Protein AF-A0A7U2I1I0-F1 (afdb_monomer)

Structure (mmCIF, N/CA/C/O backbone):
data_AF-A0A7U2I1I0-F1
#
_entry.id   AF-A0A7U2I1I0-F1
#
loop_
_atom_site.group_PDB
_atom_site.id
_atom_site.type_symbol
_atom_site.label_atom_id
_atom_site.label_alt_id
_atom_site.label_comp_id
_atom_site.label_asym_id
_atom_site.label_entity_id
_atom_site.label_seq_id
_atom_site.pdbx_PDB_ins_code
_atom_site.Cartn_x
_atom_site.Cartn_y
_atom_site.Cartn_z
_atom_site.occupancy
_atom_site.B_iso_or_equiv
_atom_site.auth_seq_id
_atom_site.auth_comp_id
_atom_site.auth_asym_id
_atom_site.auth_atom_id
_atom_site.pdbx_PDB_model_num
ATOM 1 N N . MET A 1 1 ? 11.187 -22.053 1.136 1.00 43.25 1 MET A N 1
ATOM 2 C CA . MET A 1 1 ? 10.916 -20.627 0.864 1.00 43.25 1 MET A CA 1
ATOM 3 C C . MET A 1 1 ? 9.416 -20.426 1.039 1.00 43.25 1 MET A C 1
ATOM 5 O O . MET A 1 1 ? 8.666 -20.886 0.187 1.00 43.25 1 MET A O 1
ATOM 9 N N . LEU A 1 2 ? 8.970 -19.903 2.187 1.00 47.03 2 LEU A N 1
ATOM 10 C CA . LEU A 1 2 ? 7.552 -19.578 2.392 1.00 47.03 2 LEU A CA 1
ATOM 11 C C . LEU A 1 2 ? 7.157 -18.508 1.369 1.00 47.03 2 LEU A C 1
ATOM 13 O O . LEU A 1 2 ? 7.858 -17.504 1.234 1.00 47.03 2 LEU A O 1
ATOM 17 N N . ARG A 1 3 ? 6.088 -18.746 0.605 1.00 68.38 3 ARG A N 1
ATOM 18 C CA . ARG A 1 3 ? 5.579 -17.764 -0.361 1.00 68.38 3 ARG A CA 1
ATOM 19 C C . ARG A 1 3 ? 4.837 -16.697 0.439 1.00 68.38 3 ARG A C 1
ATOM 21 O O . ARG A 1 3 ? 3.980 -17.057 1.234 1.00 68.38 3 ARG A O 1
ATOM 28 N N . PHE A 1 4 ? 5.155 -15.418 0.244 1.00 65.62 4 PHE A N 1
ATOM 29 C CA . PHE A 1 4 ? 4.551 -14.293 0.978 1.00 65.62 4 PHE A CA 1
ATOM 30 C C . PHE A 1 4 ? 3.011 -14.340 0.976 1.00 65.62 4 PHE A C 1
ATOM 32 O O . PHE A 1 4 ? 2.390 -13.997 1.972 1.00 65.62 4 PHE A O 1
ATOM 39 N N . GLN A 1 5 ? 2.397 -14.897 -0.0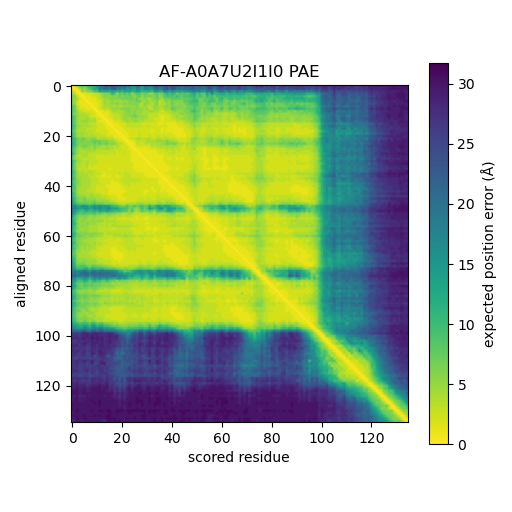74 1.00 66.75 5 GLN A N 1
ATOM 40 C CA . GLN A 1 5 ? 0.961 -15.175 -0.113 1.00 66.75 5 GLN A CA 1
ATOM 41 C C . GLN A 1 5 ? 0.453 -16.043 1.047 1.00 66.75 5 GLN A C 1
ATOM 43 O O . GLN A 1 5 ? -0.556 -15.720 1.648 1.00 66.75 5 GLN A O 1
ATOM 48 N N . GLN A 1 6 ? 1.177 -17.098 1.425 1.00 70.50 6 GLN A N 1
ATOM 49 C CA . GLN A 1 6 ? 0.784 -17.964 2.544 1.00 70.50 6 GLN A CA 1
ATOM 50 C C . GLN A 1 6 ? 0.801 -17.215 3.881 1.00 70.50 6 GLN A C 1
ATOM 52 O O . GLN A 1 6 ? 0.095 -17.601 4.806 1.00 70.50 6 GLN A O 1
ATOM 57 N N . LEU A 1 7 ? 1.623 -16.165 3.990 1.00 68.88 7 LEU A N 1
ATOM 58 C CA . LEU A 1 7 ? 1.617 -15.278 5.147 1.00 68.88 7 LEU A CA 1
ATOM 59 C C . LEU A 1 7 ? 0.375 -14.382 5.124 1.00 68.88 7 LEU A C 1
ATOM 61 O O . LEU A 1 7 ? -0.265 -14.249 6.157 1.00 68.88 7 LEU A O 1
ATOM 65 N N . ILE A 1 8 ? 0.020 -13.818 3.964 1.00 70.38 8 ILE A N 1
ATOM 66 C CA . ILE A 1 8 ? -1.215 -13.035 3.793 1.00 70.38 8 ILE A CA 1
ATOM 67 C C . ILE A 1 8 ? -2.444 -13.882 4.132 1.00 70.38 8 ILE A C 1
ATOM 69 O O . ILE A 1 8 ? -3.239 -13.472 4.971 1.00 70.38 8 ILE A O 1
ATOM 73 N N . ASP A 1 9 ? -2.529 -15.097 3.590 1.00 74.69 9 ASP A N 1
ATOM 74 C CA . ASP A 1 9 ? -3.640 -16.028 3.828 1.00 74.69 9 ASP A CA 1
ATOM 75 C C . ASP A 1 9 ? -3.760 -16.448 5.308 1.00 74.69 9 ASP A C 1
ATOM 77 O O . ASP A 1 9 ? -4.834 -16.833 5.768 1.00 74.69 9 ASP A O 1
ATOM 81 N N . ALA A 1 10 ? -2.656 -16.402 6.062 1.00 76.19 10 ALA A N 1
ATOM 82 C CA . ALA A 1 10 ? -2.623 -16.743 7.484 1.00 76.19 10 ALA A CA 1
ATOM 83 C C . ALA A 1 10 ? -2.979 -15.563 8.403 1.00 76.19 10 ALA A C 1
ATOM 85 O O . ALA A 1 10 ? -3.179 -15.764 9.605 1.00 76.19 10 ALA A O 1
ATOM 86 N N . ILE A 1 11 ? -3.037 -14.339 7.875 1.00 80.44 11 ILE A N 1
ATOM 87 C CA . ILE A 1 11 ? -3.393 -13.152 8.647 1.00 80.44 11 ILE A CA 1
ATOM 88 C C . ILE A 1 11 ? -4.911 -13.004 8.649 1.00 80.44 11 ILE A C 1
ATOM 90 O O . ILE A 1 11 ? -5.553 -12.918 7.607 1.00 80.44 11 ILE A O 1
ATOM 94 N N . THR A 1 12 ? -5.493 -12.904 9.842 1.00 82.62 12 THR A N 1
ATOM 95 C CA . THR A 1 12 ? -6.922 -12.625 9.990 1.00 82.62 12 THR A CA 1
ATOM 96 C C . THR A 1 12 ? -7.289 -11.317 9.264 1.00 82.62 12 THR A C 1
ATOM 98 O O . THR A 1 12 ? -6.647 -10.286 9.505 1.00 82.62 12 THR A O 1
ATOM 101 N N . PRO A 1 13 ? -8.322 -11.307 8.405 1.00 86.62 13 PRO A N 1
ATOM 102 C CA . PRO A 1 13 ? -8.768 -10.096 7.720 1.00 86.62 13 PRO A CA 1
ATOM 103 C C . PRO A 1 13 ? -9.088 -8.951 8.686 1.00 86.62 13 PRO A C 1
ATOM 105 O O . PRO A 1 13 ? -9.557 -9.176 9.803 1.00 86.62 13 PRO A O 1
ATOM 108 N N . HIS A 1 14 ? -8.857 -7.716 8.243 1.00 85.06 14 HIS A N 1
ATOM 109 C CA . HIS A 1 14 ? -9.171 -6.480 8.972 1.00 85.06 14 HIS A CA 1
ATOM 110 C C . HIS A 1 14 ? -8.463 -6.297 10.327 1.00 85.06 14 HIS A C 1
ATOM 112 O O . HIS A 1 14 ? -8.876 -5.446 11.121 1.00 85.06 14 HIS A O 1
ATOM 118 N N . THR A 1 15 ? -7.408 -7.065 10.601 1.00 85.94 15 THR A N 1
ATOM 119 C CA . THR A 1 15 ? -6.655 -6.972 11.863 1.00 85.94 15 THR A CA 1
ATOM 120 C C . THR A 1 15 ? -5.400 -6.121 11.751 1.00 85.94 15 THR A C 1
ATOM 122 O O . THR A 1 15 ? -4.951 -5.558 12.751 1.00 85.94 15 THR A O 1
ATOM 125 N N . LEU A 1 16 ? -4.838 -5.986 10.549 1.00 85.81 16 LEU A N 1
ATOM 126 C CA . LEU A 1 16 ? -3.653 -5.171 10.342 1.00 85.81 16 LEU A CA 1
ATOM 127 C C . LEU A 1 16 ? -4.023 -3.692 10.282 1.00 85.81 16 LEU A C 1
ATOM 129 O O . LEU A 1 16 ? -4.845 -3.257 9.480 1.00 85.81 16 LEU A O 1
ATOM 133 N N . VAL A 1 17 ? -3.343 -2.916 11.123 1.00 91.75 17 VAL A N 1
ATOM 134 C CA . VAL A 1 17 ? -3.464 -1.452 11.189 1.00 91.75 17 VAL A CA 1
ATOM 135 C C . VAL A 1 17 ? -2.269 -0.771 10.525 1.00 91.75 17 VAL A C 1
ATOM 137 O O . VAL A 1 17 ? -2.398 0.313 9.961 1.00 91.75 17 VAL A O 1
ATOM 140 N N . LYS A 1 18 ? -1.097 -1.409 10.558 1.00 91.19 18 LYS A N 1
ATOM 141 C CA . LYS A 1 18 ? 0.138 -0.895 9.968 1.00 91.19 18 LYS A CA 1
ATOM 142 C C . LYS A 1 18 ? 0.872 -2.006 9.237 1.00 91.19 18 LYS A C 1
ATOM 144 O O . LYS A 1 18 ? 1.083 -3.080 9.795 1.00 91.19 18 LYS A O 1
ATOM 149 N N . VAL A 1 19 ? 1.307 -1.710 8.019 1.00 88.50 19 VAL A N 1
ATOM 150 C CA . VAL A 1 19 ? 2.126 -2.595 7.195 1.00 88.50 19 VAL A CA 1
ATOM 151 C C . VAL A 1 19 ? 3.317 -1.808 6.677 1.00 88.50 19 VAL A C 1
ATOM 153 O O . VAL A 1 19 ? 3.175 -0.747 6.070 1.00 88.50 19 VAL A O 1
ATOM 156 N N . VAL A 1 20 ? 4.502 -2.379 6.876 1.00 87.00 20 VAL A N 1
ATOM 157 C CA . VAL A 1 20 ? 5.735 -1.922 6.241 1.00 87.00 20 VAL A CA 1
ATOM 158 C C . VAL A 1 20 ? 6.297 -3.081 5.441 1.00 87.00 20 VAL A C 1
ATOM 160 O O . VAL A 1 20 ? 6.695 -4.103 5.997 1.00 87.00 20 VAL A O 1
ATOM 163 N N . VAL A 1 21 ? 6.320 -2.910 4.129 1.00 83.31 21 VAL A N 1
ATOM 164 C CA . VAL A 1 21 ? 6.981 -3.819 3.206 1.00 83.31 21 VAL A CA 1
ATOM 165 C C . VAL A 1 21 ? 8.337 -3.206 2.874 1.00 83.31 21 VAL A C 1
ATOM 167 O O . VAL A 1 21 ? 8.412 -2.051 2.471 1.00 83.31 21 VAL A O 1
ATOM 170 N N . THR A 1 22 ? 9.419 -3.953 3.083 1.00 78.88 22 THR A N 1
ATOM 171 C CA . THR A 1 22 ? 10.794 -3.465 2.861 1.00 78.88 22 THR A CA 1
ATOM 172 C C . THR A 1 22 ? 11.410 -3.972 1.561 1.00 78.88 22 THR A C 1
ATOM 174 O O . THR A 1 22 ? 12.329 -3.352 1.039 1.00 78.88 22 THR A O 1
ATOM 177 N N . ASN A 1 23 ? 10.883 -5.070 1.018 1.00 77.25 23 ASN A N 1
ATOM 178 C CA . ASN A 1 23 ? 11.318 -5.665 -0.242 1.00 77.25 23 ASN A CA 1
ATOM 179 C C . ASN A 1 23 ? 10.210 -5.562 -1.288 1.00 77.25 23 ASN A C 1
ATOM 181 O O . ASN A 1 23 ? 9.033 -5.593 -0.944 1.00 77.25 23 ASN A O 1
ATOM 185 N N . ALA A 1 24 ? 10.578 -5.493 -2.564 1.00 74.56 24 ALA A N 1
ATOM 186 C CA . ALA A 1 24 ? 9.610 -5.533 -3.653 1.00 74.56 24 ALA A CA 1
ATOM 187 C C . ALA A 1 24 ? 8.727 -6.793 -3.547 1.00 74.56 24 ALA A C 1
ATOM 189 O O . ALA A 1 24 ? 9.236 -7.915 -3.485 1.00 74.56 24 ALA A O 1
ATOM 190 N N . ILE A 1 25 ? 7.410 -6.600 -3.531 1.00 79.81 25 ILE A N 1
ATOM 191 C CA . ILE A 1 25 ? 6.412 -7.671 -3.616 1.00 79.81 25 ILE A CA 1
ATOM 192 C C . ILE A 1 25 ? 5.613 -7.479 -4.896 1.00 79.81 25 ILE A C 1
ATOM 194 O O . ILE A 1 25 ? 5.445 -6.357 -5.367 1.00 79.81 25 ILE A O 1
ATOM 198 N N . ASP A 1 26 ? 5.142 -8.570 -5.490 1.00 85.06 26 ASP A N 1
ATOM 199 C CA . ASP A 1 26 ? 4.368 -8.451 -6.716 1.00 85.06 26 ASP A CA 1
ATOM 200 C C . ASP A 1 26 ? 3.026 -7.739 -6.474 1.00 85.06 26 ASP A C 1
ATOM 202 O O . ASP A 1 26 ? 2.461 -7.730 -5.376 1.00 85.06 26 ASP A O 1
ATOM 206 N N . SER A 1 27 ? 2.516 -7.154 -7.554 1.00 87.19 27 SER A N 1
ATOM 207 C CA . SER A 1 27 ? 1.301 -6.342 -7.563 1.00 87.19 27 SER A CA 1
ATOM 208 C C . SER A 1 27 ? 0.072 -7.076 -7.017 1.00 87.19 27 SER A C 1
ATOM 210 O O . SER A 1 27 ? -0.736 -6.486 -6.302 1.00 87.19 27 SER A O 1
ATOM 212 N N . GLY A 1 28 ? -0.067 -8.370 -7.325 1.00 89.12 28 GLY A N 1
ATOM 213 C CA . GLY A 1 28 ? -1.218 -9.168 -6.903 1.00 89.12 28 GLY A CA 1
ATOM 214 C C . GLY A 1 28 ? -1.189 -9.440 -5.405 1.00 89.12 28 GLY A C 1
ATOM 215 O O . GLY A 1 28 ? -2.193 -9.248 -4.723 1.00 89.12 28 GLY A O 1
ATOM 216 N N . THR A 1 29 ? -0.020 -9.804 -4.886 1.00 87.50 29 THR A N 1
ATOM 217 C CA . THR A 1 29 ? 0.204 -10.022 -3.454 1.00 87.50 29 THR A CA 1
ATOM 218 C C . THR A 1 29 ? -0.071 -8.763 -2.628 1.00 87.50 29 THR A C 1
ATOM 220 O O . THR A 1 29 ? -0.787 -8.821 -1.627 1.00 87.50 29 THR A O 1
ATOM 223 N N . LEU A 1 30 ? 0.440 -7.603 -3.057 1.00 88.38 30 LEU A N 1
ATOM 224 C CA . LEU A 1 30 ? 0.131 -6.327 -2.403 1.00 88.38 30 LEU A CA 1
ATOM 225 C C . LEU A 1 30 ? -1.363 -5.984 -2.505 1.00 88.38 30 LEU A C 1
ATOM 227 O O . LEU A 1 30 ? -1.951 -5.471 -1.556 1.00 88.38 30 LEU A O 1
ATOM 231 N N . GLY A 1 31 ? -1.984 -6.292 -3.643 1.00 90.88 31 GLY A N 1
ATOM 232 C CA . GLY A 1 31 ? -3.399 -6.037 -3.878 1.00 90.88 31 GLY A CA 1
ATOM 233 C C . GLY A 1 31 ? -4.302 -6.850 -2.955 1.00 90.88 31 GLY A C 1
ATOM 234 O O . GLY A 1 31 ? -5.238 -6.297 -2.380 1.00 90.88 31 GLY A O 1
ATOM 235 N N . MET A 1 32 ? -4.004 -8.137 -2.766 1.00 90.56 32 MET A N 1
ATOM 236 C CA . MET A 1 32 ? -4.732 -8.997 -1.825 1.00 90.56 32 MET A CA 1
ATOM 237 C C . MET A 1 32 ? -4.591 -8.500 -0.387 1.00 90.56 32 MET A C 1
ATOM 239 O O . MET A 1 32 ? -5.592 -8.365 0.307 1.00 90.56 32 MET A O 1
ATOM 243 N N . LEU A 1 33 ? -3.381 -8.1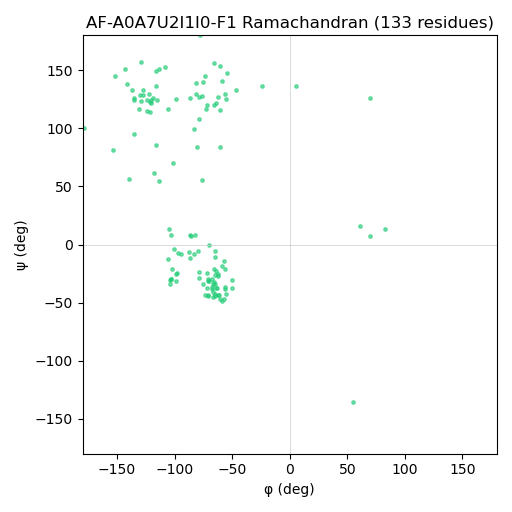05 0.025 1.00 89.44 33 LEU A N 1
ATOM 244 C CA . LEU A 1 33 ? -3.172 -7.499 1.340 1.00 89.44 33 LEU A CA 1
ATOM 245 C C . LEU A 1 33 ? -4.047 -6.250 1.545 1.00 89.44 33 LEU A C 1
ATOM 247 O O . LEU A 1 33 ? -4.676 -6.116 2.591 1.00 89.44 33 LEU A O 1
ATOM 251 N N . ILE A 1 34 ? -4.096 -5.342 0.565 1.00 91.56 34 ILE A N 1
ATOM 252 C CA . ILE A 1 34 ? -4.932 -4.133 0.639 1.00 91.56 34 ILE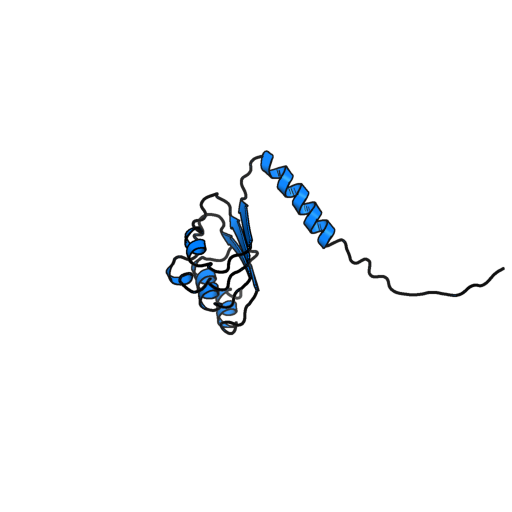 A CA 1
ATOM 253 C C . ILE A 1 34 ? -6.418 -4.504 0.749 1.00 91.56 34 ILE A C 1
ATOM 255 O O . ILE A 1 34 ? -7.139 -3.933 1.567 1.00 91.56 34 ILE A O 1
ATOM 259 N N . MET A 1 35 ? -6.871 -5.479 -0.039 1.00 92.38 35 MET A N 1
ATOM 260 C CA . MET A 1 35 ? -8.267 -5.920 -0.055 1.00 92.38 35 MET A CA 1
ATOM 261 C C . MET A 1 35 ? -8.703 -6.544 1.278 1.00 92.38 35 MET A C 1
ATOM 263 O O . MET A 1 35 ? -9.790 -6.234 1.780 1.00 92.38 35 MET A O 1
ATOM 267 N N . ASP A 1 36 ? -7.847 -7.378 1.868 1.00 91.31 36 ASP A N 1
ATOM 268 C CA . ASP A 1 36 ? -8.135 -8.103 3.107 1.00 91.31 36 ASP A CA 1
ATOM 269 C C . ASP A 1 36 ? -7.983 -7.220 4.353 1.00 91.31 36 ASP A C 1
ATOM 271 O O . ASP A 1 36 ? -8.591 -7.482 5.394 1.00 91.31 36 ASP A O 1
ATOM 275 N N . GLN A 1 37 ? -7.199 -6.142 4.271 1.00 90.88 37 GLN A N 1
ATOM 276 C CA . GLN A 1 37 ? -6.845 -5.293 5.411 1.00 90.88 37 GLN A CA 1
ATOM 277 C C . GLN A 1 37 ? -7.434 -3.883 5.294 1.00 90.88 37 GLN A C 1
ATOM 279 O O . GLN A 1 37 ? -6.741 -2.885 5.426 1.00 90.88 37 GLN A O 1
ATOM 284 N N . LYS A 1 38 ? -8.755 -3.781 5.120 1.00 91.19 38 LYS A N 1
ATOM 285 C CA . LYS A 1 38 ? -9.462 -2.485 4.972 1.00 91.19 38 LYS A CA 1
ATOM 286 C C . LYS A 1 38 ? -9.310 -1.496 6.139 1.00 91.19 38 LYS A C 1
ATOM 288 O O . LYS A 1 38 ? -9.558 -0.310 5.964 1.00 91.19 38 LYS A O 1
ATOM 293 N N . ASN A 1 39 ? -8.904 -1.974 7.317 1.00 91.31 39 ASN A N 1
ATOM 294 C CA . ASN A 1 39 ? -8.634 -1.142 8.496 1.00 91.31 39 ASN A CA 1
ATOM 295 C C . ASN A 1 39 ? -7.206 -0.577 8.514 1.00 91.31 39 ASN A C 1
ATOM 297 O O . ASN A 1 39 ? -6.781 -0.004 9.520 1.00 91.31 39 ASN A O 1
ATOM 301 N N . LEU A 1 40 ? -6.446 -0.765 7.435 1.00 90.44 40 LEU A N 1
ATOM 302 C CA . LEU A 1 40 ? -5.074 -0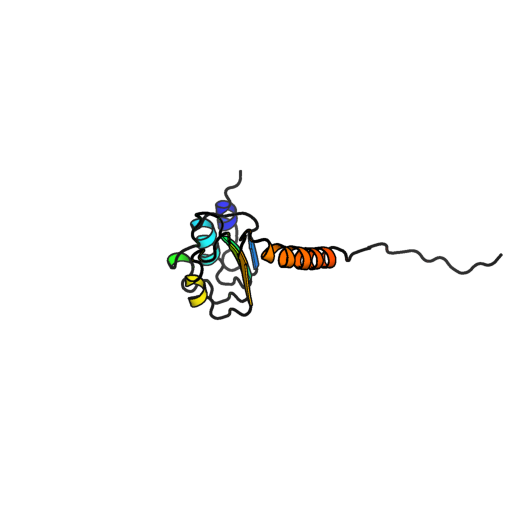.312 7.358 1.00 90.44 40 LEU A CA 1
ATOM 303 C C . LEU A 1 40 ? -5.016 1.215 7.444 1.00 90.44 40 LEU A C 1
ATOM 305 O O . LEU A 1 40 ? -5.598 1.935 6.638 1.00 90.44 40 LEU A O 1
ATOM 309 N N . VAL A 1 41 ? -4.281 1.700 8.439 1.00 95.00 41 VAL A N 1
ATOM 310 C CA . VAL A 1 41 ? -4.069 3.123 8.716 1.00 95.00 41 VAL A CA 1
ATOM 311 C C . VAL A 1 41 ? -2.733 3.591 8.150 1.00 95.00 41 VAL A C 1
ATOM 313 O O . VAL A 1 41 ? -2.604 4.749 7.749 1.00 95.00 41 VAL A O 1
ATOM 316 N N . GLU A 1 42 ? -1.736 2.710 8.105 1.00 94.38 42 GLU A N 1
ATOM 317 C CA . GLU A 1 42 ? -0.398 3.033 7.620 1.00 94.38 42 GLU A CA 1
ATOM 318 C C . GLU A 1 42 ? 0.139 1.954 6.681 1.00 94.38 42 GLU A C 1
ATOM 320 O O . GLU A 1 42 ? 0.208 0.778 7.043 1.00 94.38 42 GLU A O 1
ATOM 325 N N . LEU A 1 43 ? 0.558 2.381 5.491 1.00 92.38 43 LEU A N 1
ATOM 326 C CA . LEU A 1 43 ? 1.134 1.527 4.461 1.00 92.38 43 LEU A CA 1
ATOM 327 C C . LEU A 1 43 ? 2.446 2.133 3.976 1.00 92.38 43 LEU A C 1
ATOM 329 O O . LEU A 1 43 ? 2.479 3.271 3.507 1.00 92.38 43 LEU A O 1
ATOM 333 N N . SER A 1 44 ? 3.520 1.353 4.059 1.00 91.81 44 SER A N 1
ATOM 334 C CA . SER A 1 44 ? 4.799 1.676 3.434 1.00 91.81 44 SER A CA 1
ATOM 335 C C . SER A 1 44 ? 5.187 0.583 2.457 1.00 91.81 44 SER A C 1
ATOM 337 O O . SER A 1 44 ? 5.315 -0.571 2.866 1.00 91.81 44 SER A O 1
ATOM 339 N N . VAL A 1 45 ? 5.378 0.938 1.187 1.00 89.19 45 VAL A N 1
ATOM 340 C CA . VAL A 1 45 ? 5.638 -0.028 0.114 1.00 89.19 45 VAL A CA 1
ATOM 341 C C . VAL A 1 45 ? 6.670 0.474 -0.898 1.00 89.19 45 VAL A C 1
ATOM 343 O O . VAL A 1 45 ? 6.621 1.634 -1.317 1.00 89.19 45 VAL A O 1
ATOM 346 N N . PRO A 1 46 ? 7.589 -0.399 -1.338 1.00 86.12 46 PRO A N 1
ATOM 347 C CA . PRO A 1 46 ? 8.406 -0.160 -2.511 1.00 86.12 46 PRO A CA 1
ATOM 348 C C . PRO A 1 46 ? 7.625 -0.519 -3.785 1.00 86.12 46 PRO A C 1
ATOM 350 O O . PRO A 1 46 ? 7.085 -1.616 -3.901 1.00 86.12 46 PRO A O 1
ATOM 353 N N . ILE A 1 47 ? 7.601 0.395 -4.753 1.00 84.38 47 ILE A N 1
ATOM 354 C CA . ILE A 1 47 ? 7.131 0.192 -6.127 1.00 84.38 47 ILE A CA 1
ATOM 355 C C . ILE A 1 47 ? 8.343 0.394 -7.039 1.00 84.38 47 ILE A C 1
ATOM 357 O O . ILE A 1 47 ? 8.629 1.502 -7.495 1.00 84.38 47 ILE A O 1
ATOM 361 N N . LEU A 1 48 ? 9.111 -0.674 -7.233 1.00 78.06 48 LEU A N 1
ATOM 362 C CA . LEU A 1 48 ? 10.402 -0.621 -7.917 1.00 78.06 48 LEU A CA 1
ATOM 363 C C . LEU A 1 48 ? 10.331 -1.262 -9.303 1.00 78.06 48 LEU A C 1
ATOM 365 O O . LEU A 1 48 ? 9.542 -2.172 -9.561 1.00 78.06 48 LEU A O 1
ATOM 369 N N . ASP A 1 49 ? 11.208 -0.793 -10.186 1.00 70.94 49 ASP A N 1
ATOM 370 C CA . ASP A 1 49 ? 11.398 -1.316 -11.541 1.00 70.94 49 ASP A CA 1
ATOM 371 C C . ASP A 1 49 ? 10.099 -1.336 -12.374 1.00 70.94 49 ASP A C 1
ATOM 373 O O . ASP A 1 49 ? 9.352 -0.360 -12.403 1.00 70.94 49 ASP A O 1
ATOM 377 N N . SER A 1 50 ? 9.830 -2.427 -13.098 1.00 62.88 50 SER A N 1
ATOM 378 C CA . SER A 1 50 ? 8.615 -2.617 -13.901 1.00 62.88 50 SER A CA 1
ATOM 379 C C . SER A 1 50 ? 7.404 -3.090 -13.087 1.00 62.88 50 SER A C 1
ATOM 381 O O . SER A 1 50 ? 6.389 -3.476 -13.677 1.00 62.88 50 SER A O 1
ATOM 383 N N . GLN A 1 51 ? 7.489 -3.118 -11.752 1.00 72.75 51 GLN A N 1
ATOM 384 C CA . GLN A 1 51 ? 6.346 -3.486 -10.925 1.00 72.75 51 GLN A CA 1
ATOM 385 C C . GLN A 1 51 ? 5.323 -2.360 -10.942 1.00 72.75 51 GLN A C 1
ATOM 387 O O . GLN A 1 51 ? 5.572 -1.248 -10.487 1.00 72.75 51 GLN A O 1
ATOM 392 N N . ARG A 1 52 ? 4.142 -2.670 -11.473 1.00 82.19 52 ARG A N 1
ATOM 393 C CA . ARG A 1 52 ? 2.997 -1.775 -11.370 1.00 82.19 52 ARG A CA 1
ATOM 394 C C . ARG A 1 52 ? 2.334 -1.957 -10.006 1.00 82.19 52 ARG A C 1
ATOM 396 O O . ARG A 1 52 ? 2.167 -3.104 -9.578 1.00 82.19 52 ARG A O 1
ATOM 403 N N . PRO A 1 53 ? 1.903 -0.877 -9.347 1.00 88.56 53 PRO A N 1
ATOM 404 C CA . PRO A 1 53 ? 1.077 -0.985 -8.162 1.00 88.56 53 PRO A CA 1
ATOM 405 C C . PRO A 1 53 ? -0.233 -1.708 -8.495 1.00 88.56 53 PRO A C 1
ATOM 407 O O . PRO A 1 53 ? -0.669 -1.683 -9.652 1.00 88.56 53 PRO A O 1
ATOM 410 N N . PRO A 1 54 ? -0.860 -2.363 -7.505 1.00 91.62 54 PRO A N 1
ATOM 411 C CA . PRO A 1 54 ? -2.196 -2.918 -7.646 1.00 91.62 54 PRO A CA 1
ATOM 412 C C . PRO A 1 54 ? -3.175 -1.932 -8.289 1.00 91.62 54 PRO A C 1
ATOM 414 O O . PRO A 1 54 ? -3.239 -0.760 -7.916 1.00 91.62 54 PRO A O 1
ATOM 417 N N . GLY A 1 55 ? -3.926 -2.425 -9.273 1.00 91.19 55 GLY A N 1
ATOM 418 C CA . GLY A 1 55 ? -4.930 -1.638 -9.981 1.00 91.19 55 GLY A CA 1
ATOM 419 C C . GLY A 1 55 ? -6.237 -1.450 -9.193 1.00 91.19 55 GLY A C 1
ATOM 420 O O . GLY A 1 55 ? -6.385 -2.006 -8.100 1.00 91.19 55 GLY A O 1
ATOM 421 N N . PRO A 1 56 ? -7.214 -0.732 -9.782 1.00 90.31 56 PRO A N 1
ATOM 422 C CA . PRO A 1 56 ? -8.489 -0.363 -9.148 1.00 90.31 56 PRO A CA 1
ATOM 423 C C . PRO A 1 56 ? -9.239 -1.529 -8.496 1.00 90.31 56 PRO A C 1
ATOM 425 O O . PRO A 1 56 ? -9.733 -1.404 -7.382 1.00 90.31 56 PRO A O 1
ATOM 428 N N . SER A 1 57 ? -9.207 -2.717 -9.113 1.00 92.62 57 SER A N 1
ATOM 429 C CA . SER A 1 57 ? -9.847 -3.932 -8.583 1.00 92.62 57 SER A CA 1
ATOM 430 C C . SER A 1 57 ? -9.405 -4.325 -7.168 1.00 92.62 57 SER A C 1
ATOM 432 O O . SER A 1 57 ? -10.109 -5.082 -6.506 1.00 92.62 57 SER A O 1
ATOM 434 N N . PHE A 1 58 ? -8.236 -3.859 -6.719 1.00 92.44 58 PHE A N 1
ATOM 435 C CA . PHE A 1 58 ? -7.713 -4.106 -5.376 1.00 92.44 58 PHE A CA 1
ATOM 436 C C . PHE A 1 58 ? -7.859 -2.908 -4.440 1.00 92.44 58 PHE A C 1
ATOM 438 O O . PHE A 1 58 ? -7.978 -3.103 -3.233 1.00 92.44 58 PHE A O 1
ATOM 445 N N . VAL A 1 59 ? -7.834 -1.682 -4.962 1.00 92.06 59 VAL A N 1
ATOM 446 C CA . VAL A 1 59 ? -7.764 -0.465 -4.137 1.00 92.06 59 VAL A CA 1
ATOM 447 C C . VAL A 1 59 ? -9.110 0.210 -3.919 1.00 92.06 59 VAL A C 1
ATOM 449 O O . VAL A 1 59 ? -9.282 0.866 -2.887 1.00 92.06 59 VAL A O 1
ATOM 452 N N . ASP A 1 60 ? -10.066 0.011 -4.827 1.00 92.00 60 ASP A N 1
ATOM 453 C CA . ASP A 1 60 ? -11.357 0.690 -4.784 1.00 92.00 60 ASP A CA 1
ATOM 454 C C . ASP A 1 60 ? -12.118 0.357 -3.496 1.00 92.00 60 ASP A C 1
ATOM 456 O O . ASP A 1 60 ? -12.460 -0.795 -3.214 1.00 92.00 60 ASP A O 1
ATOM 460 N N . GLY A 1 61 ? -12.342 1.385 -2.673 1.00 87.06 61 GLY A N 1
ATOM 461 C CA . GLY A 1 61 ? -13.016 1.259 -1.378 1.00 87.06 61 GLY A CA 1
ATOM 462 C C . GLY A 1 61 ? -12.230 0.519 -0.284 1.00 87.06 61 GLY A C 1
ATOM 463 O O . GLY A 1 61 ? -12.783 0.281 0.790 1.00 87.06 61 GLY A O 1
ATOM 464 N N . ASN A 1 62 ? -10.960 0.168 -0.513 1.00 92.25 62 ASN A N 1
ATOM 465 C CA . ASN A 1 62 ? -10.144 -0.584 0.453 1.00 92.25 62 ASN A CA 1
ATOM 466 C C . ASN A 1 62 ? -9.079 0.273 1.158 1.00 92.25 62 ASN A C 1
ATOM 468 O O . ASN A 1 62 ? -8.536 -0.149 2.174 1.00 92.25 62 ASN A O 1
ATOM 472 N N . LEU A 1 63 ? -8.817 1.490 0.670 1.00 93.56 63 LEU A N 1
ATOM 473 C CA . LEU A 1 63 ? -7.845 2.423 1.256 1.00 93.56 63 LEU A CA 1
ATOM 474 C C . LEU A 1 63 ? -8.484 3.569 2.063 1.00 93.56 63 LEU A C 1
ATOM 476 O O . LEU A 1 63 ? -7.785 4.479 2.505 1.00 93.56 63 LEU A O 1
ATOM 480 N N . GLY A 1 64 ? -9.799 3.530 2.298 1.00 92.81 64 GLY A N 1
ATOM 481 C CA . GLY A 1 64 ? -10.536 4.639 2.920 1.00 92.81 64 GLY A CA 1
ATOM 482 C C . GLY A 1 64 ? -10.094 4.983 4.348 1.00 92.81 64 GLY A C 1
ATOM 483 O O . GLY A 1 64 ? -10.211 6.135 4.764 1.00 92.81 64 GLY A O 1
ATOM 484 N N . SER A 1 65 ? -9.551 4.010 5.087 1.00 94.06 65 SER A N 1
ATOM 485 C CA . SER A 1 65 ? -9.005 4.198 6.441 1.00 94.06 65 SER A CA 1
ATOM 486 C C . SER A 1 65 ? -7.535 4.626 6.465 1.00 94.06 65 SER A C 1
ATOM 488 O O . SER A 1 65 ? -7.014 4.941 7.539 1.00 94.06 65 SER A O 1
ATOM 490 N N . LEU A 1 66 ? -6.865 4.651 5.310 1.00 95.50 66 LEU A N 1
ATOM 491 C CA . LEU A 1 66 ? -5.438 4.919 5.228 1.00 95.50 66 LEU A CA 1
ATOM 492 C C . LEU A 1 66 ? -5.154 6.391 5.527 1.00 95.50 66 LEU A C 1
ATOM 494 O O . LEU A 1 66 ? -5.611 7.285 4.818 1.00 95.50 66 LEU A O 1
ATOM 498 N N . LYS A 1 67 ? -4.354 6.631 6.566 1.00 94.12 67 LYS A N 1
ATOM 499 C CA . LYS A 1 67 ? -3.930 7.969 6.996 1.00 94.12 67 LYS A CA 1
ATOM 500 C C . LYS A 1 67 ? -2.508 8.297 6.585 1.00 94.12 67 LYS A C 1
ATOM 502 O O . LYS A 1 67 ? -2.175 9.465 6.400 1.00 94.12 67 LYS A O 1
ATOM 507 N N . ARG A 1 68 ? -1.648 7.285 6.481 1.00 92.88 68 ARG A N 1
ATOM 508 C CA . ARG A 1 68 ? -0.223 7.456 6.192 1.00 92.88 68 ARG A CA 1
ATOM 509 C C . ARG A 1 68 ? 0.198 6.522 5.069 1.00 92.88 68 ARG A C 1
ATOM 511 O O . ARG A 1 68 ? 0.163 5.304 5.235 1.00 92.88 68 ARG A O 1
ATOM 518 N N . LEU A 1 69 ? 0.618 7.105 3.953 1.00 92.06 69 LEU A N 1
ATOM 519 C CA . LEU A 1 69 ? 1.103 6.381 2.786 1.00 92.06 69 LEU A CA 1
ATOM 520 C C . LEU A 1 69 ? 2.551 6.769 2.500 1.00 92.06 69 LEU A C 1
ATOM 522 O O . LEU A 1 69 ? 2.881 7.945 2.355 1.00 92.06 69 LEU A O 1
ATOM 526 N N . SER A 1 70 ? 3.398 5.755 2.423 1.00 91.25 70 SER A N 1
ATOM 527 C CA . SER A 1 70 ? 4.834 5.853 2.203 1.00 91.25 70 SER A CA 1
ATOM 528 C C . SER A 1 70 ? 5.187 5.023 0.968 1.00 91.25 70 SER A C 1
ATOM 530 O O . SER A 1 70 ? 5.015 3.806 0.969 1.00 91.25 70 SER A O 1
ATOM 532 N N . ILE A 1 71 ? 5.657 5.667 -0.098 1.00 87.81 71 ILE A N 1
ATOM 533 C CA . ILE A 1 71 ? 5.950 5.023 -1.383 1.00 87.81 71 ILE A CA 1
ATOM 534 C C . ILE A 1 71 ? 7.412 5.236 -1.739 1.00 87.81 71 ILE A C 1
ATOM 536 O O . ILE A 1 71 ? 7.870 6.369 -1.876 1.00 87.81 71 ILE A O 1
ATOM 540 N N . PHE A 1 72 ? 8.136 4.142 -1.937 1.00 85.69 72 PHE A N 1
ATOM 541 C CA . PHE A 1 72 ? 9.510 4.164 -2.426 1.00 85.69 72 PHE A CA 1
ATOM 542 C C . PHE A 1 72 ? 9.537 3.710 -3.889 1.00 85.69 72 PHE A C 1
ATOM 544 O O . PHE A 1 72 ? 9.159 2.582 -4.179 1.00 85.69 72 PHE A O 1
ATOM 551 N N . THR A 1 73 ? 9.937 4.574 -4.818 1.00 81.19 73 THR A N 1
ATOM 552 C CA . THR A 1 73 ? 9.858 4.332 -6.269 1.00 81.19 73 THR A CA 1
ATOM 553 C C . THR A 1 73 ? 11.185 4.602 -6.983 1.00 81.19 73 THR A C 1
ATOM 555 O O . THR A 1 73 ? 12.026 5.349 -6.497 1.00 81.19 73 THR A O 1
ATOM 558 N N . ASN A 1 74 ? 11.389 4.003 -8.158 1.00 73.69 74 ASN A N 1
ATOM 559 C CA . ASN A 1 74 ? 12.528 4.302 -9.043 1.00 73.69 74 ASN A CA 1
ATOM 560 C C . ASN A 1 74 ? 12.193 5.360 -10.114 1.00 73.69 74 ASN A C 1
ATOM 562 O O . ASN A 1 74 ? 13.080 5.810 -10.838 1.00 73.69 74 ASN A O 1
ATOM 566 N N . ALA A 1 75 ? 10.922 5.755 -10.243 1.00 62.41 75 ALA A N 1
ATOM 567 C CA . ALA A 1 75 ? 10.454 6.687 -11.265 1.00 62.41 75 ALA A CA 1
ATOM 568 C C . ALA A 1 75 ? 9.360 7.624 -10.738 1.00 62.41 75 ALA A C 1
ATOM 570 O O . ALA A 1 75 ? 8.545 7.248 -9.894 1.00 62.41 75 ALA A O 1
ATOM 571 N N . ASP A 1 76 ? 9.285 8.823 -11.317 1.00 57.31 76 ASP A N 1
ATOM 572 C CA . ASP A 1 76 ? 8.304 9.853 -10.938 1.00 57.31 76 ASP A CA 1
ATOM 573 C C . ASP A 1 76 ? 6.857 9.509 -11.344 1.00 57.31 76 ASP A C 1
ATOM 575 O O . ASP A 1 76 ? 5.950 10.2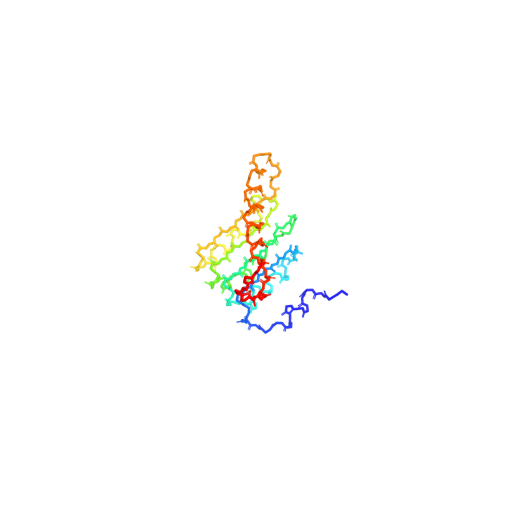79 -11.062 1.00 57.31 76 ASP A O 1
ATOM 579 N N . GLN A 1 77 ? 6.625 8.361 -11.992 1.00 59.12 77 GLN A N 1
ATOM 580 C CA . GLN A 1 77 ? 5.305 7.893 -12.436 1.00 59.12 77 GLN A CA 1
ATOM 581 C C . GLN A 1 77 ? 5.143 6.386 -12.207 1.00 59.12 77 GLN A C 1
ATOM 583 O O . GLN A 1 77 ? 4.871 5.618 -13.128 1.00 59.12 77 GLN A O 1
ATOM 588 N N . ALA A 1 78 ? 5.319 5.940 -10.964 1.00 68.06 78 ALA A N 1
ATOM 589 C CA . ALA A 1 78 ? 5.116 4.536 -10.600 1.00 68.06 78 ALA A CA 1
ATOM 590 C C . ALA A 1 78 ? 3.653 4.065 -10.751 1.00 68.06 78 ALA A C 1
ATOM 592 O O . ALA A 1 78 ? 3.390 2.881 -10.595 1.00 68.06 78 ALA A O 1
ATOM 593 N N . GLY A 1 79 ? 2.700 4.948 -11.078 1.00 78.25 79 GLY A N 1
ATOM 594 C CA . GLY A 1 79 ? 1.304 4.585 -11.349 1.00 78.25 79 GLY A CA 1
ATOM 595 C C . GLY A 1 79 ? 0.439 4.420 -10.098 1.00 78.25 79 GLY A C 1
ATOM 596 O O . GLY A 1 79 ? -0.659 3.878 -10.189 1.00 78.25 79 GLY A O 1
ATOM 597 N N . TYR A 1 80 ? 0.920 4.874 -8.936 1.00 83.56 80 TYR A N 1
ATOM 598 C CA . TYR A 1 80 ? 0.179 4.845 -7.670 1.00 83.56 80 TYR A CA 1
ATOM 599 C C . TYR A 1 80 ? -0.844 5.982 -7.549 1.00 83.56 80 TYR A C 1
ATOM 601 O O . TYR A 1 80 ? -1.600 6.013 -6.585 1.00 83.56 80 TYR A O 1
ATOM 609 N N . ASP A 1 81 ? -0.886 6.913 -8.506 1.00 84.50 81 ASP A N 1
ATOM 610 C CA . ASP A 1 81 ? -1.764 8.089 -8.463 1.00 84.50 81 ASP A CA 1
ATOM 611 C C . ASP A 1 81 ? -3.242 7.699 -8.308 1.00 84.50 81 ASP A C 1
ATOM 613 O O . ASP A 1 81 ? -3.973 8.322 -7.542 1.00 84.50 81 ASP A O 1
ATOM 617 N N . GLY A 1 82 ? -3.660 6.592 -8.937 1.00 83.81 82 GLY A N 1
ATOM 618 C CA . GLY A 1 82 ? -5.022 6.057 -8.817 1.00 83.81 82 GLY A CA 1
ATOM 619 C C . GLY A 1 82 ? -5.395 5.560 -7.413 1.00 83.81 82 GLY A C 1
ATOM 620 O O . GLY A 1 82 ? -6.560 5.289 -7.137 1.00 83.81 82 GLY A O 1
ATOM 621 N N . TRP A 1 83 ? -4.434 5.437 -6.495 1.00 90.62 83 TRP A N 1
ATOM 622 C CA . TRP A 1 83 ? -4.726 5.105 -5.100 1.00 90.62 83 TRP A CA 1
ATOM 623 C C . TRP A 1 83 ? -5.214 6.318 -4.323 1.00 90.62 83 TRP A C 1
ATOM 625 O O . TRP A 1 83 ? -5.991 6.160 -3.386 1.00 90.62 83 TRP A O 1
ATOM 635 N N . LEU A 1 84 ? -4.780 7.520 -4.712 1.00 86.12 84 LEU A N 1
ATOM 636 C CA . LEU A 1 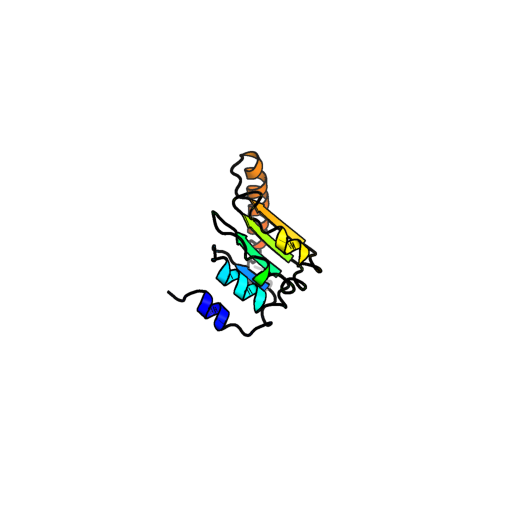84 ? -5.063 8.750 -3.973 1.00 86.12 84 LEU A CA 1
ATOM 637 C C . LEU A 1 84 ? -6.558 9.086 -3.976 1.00 86.12 84 LEU A C 1
ATOM 639 O O . LEU A 1 84 ? -7.083 9.587 -2.985 1.00 86.12 84 LEU A O 1
ATOM 643 N N . GLU A 1 85 ? -7.265 8.731 -5.050 1.00 86.62 85 GLU A N 1
ATOM 644 C CA . GLU A 1 85 ? -8.726 8.860 -5.147 1.00 86.62 85 GLU A CA 1
ATOM 645 C C . GLU A 1 85 ? -9.465 7.974 -4.127 1.00 86.62 85 GLU A C 1
ATOM 647 O O . GLU A 1 85 ? -10.591 8.272 -3.735 1.00 86.62 85 GLU A O 1
ATOM 652 N N . ASN A 1 86 ? -8.810 6.913 -3.651 1.00 88.25 86 ASN A N 1
ATOM 653 C CA . ASN A 1 86 ? -9.360 5.934 -2.719 1.00 88.25 86 ASN A CA 1
ATOM 654 C C . ASN A 1 86 ? -8.906 6.144 -1.264 1.00 88.25 86 ASN A C 1
ATOM 656 O O . ASN A 1 86 ? -9.374 5.442 -0.365 1.00 88.25 86 ASN A O 1
ATOM 660 N N . THR A 1 87 ? -8.021 7.110 -1.001 1.00 88.94 87 THR A N 1
ATOM 661 C CA . THR A 1 87 ? -7.502 7.417 0.341 1.00 88.94 87 THR A CA 1
ATOM 662 C C . THR A 1 87 ? -8.193 8.646 0.937 1.00 88.94 87 THR A C 1
ATOM 664 O O . THR A 1 87 ? -7.597 9.712 1.083 1.00 88.94 87 THR A O 1
ATOM 667 N N . THR A 1 88 ? -9.470 8.519 1.302 1.00 88.75 88 THR A N 1
ATOM 668 C CA . THR A 1 88 ? -10.283 9.644 1.815 1.00 88.75 88 THR A CA 1
ATOM 669 C C . THR A 1 88 ? -9.816 10.207 3.159 1.00 88.75 88 THR A C 1
ATOM 671 O O . THR A 1 88 ? -10.159 11.336 3.499 1.00 88.75 88 THR A O 1
ATOM 674 N N . ALA A 1 89 ? -9.064 9.425 3.937 1.00 90.62 89 ALA A N 1
ATOM 675 C CA . ALA A 1 89 ? -8.557 9.809 5.254 1.00 90.62 89 ALA A CA 1
ATOM 676 C C . ALA A 1 89 ? -7.058 10.159 5.251 1.00 90.62 89 ALA A C 1
ATOM 678 O O . ALA A 1 89 ? -6.458 10.226 6.323 1.00 90.62 89 ALA A O 1
ATOM 679 N N . LEU A 1 90 ? -6.441 10.347 4.078 1.00 89.75 90 LEU A N 1
ATOM 680 C CA . LEU A 1 90 ? -4.996 10.536 3.979 1.00 89.75 90 LEU A CA 1
ATOM 681 C C . LEU A 1 90 ? -4.559 11.849 4.638 1.00 89.75 90 LEU A C 1
ATOM 683 O O . LEU A 1 90 ? -4.956 12.935 4.229 1.00 89.75 90 LEU A O 1
ATOM 687 N N . GLU A 1 91 ? -3.699 11.736 5.645 1.00 92.75 91 GLU A N 1
ATOM 688 C CA . GLU A 1 91 ? -3.116 12.863 6.379 1.00 92.75 91 GLU A CA 1
ATOM 689 C C . GLU A 1 91 ? -1.661 13.097 5.953 1.00 92.75 91 GLU A C 1
ATOM 691 O O . GLU A 1 91 ? -1.185 14.231 5.928 1.00 92.75 91 GLU A O 1
ATOM 696 N N . VAL A 1 92 ? -0.940 12.022 5.617 1.00 87.50 92 VAL A N 1
ATOM 697 C CA . VAL A 1 92 ? 0.479 12.070 5.257 1.00 87.50 92 VAL A CA 1
ATOM 698 C C . VAL A 1 92 ? 0.736 11.223 4.019 1.00 87.50 92 VAL A C 1
ATOM 700 O O . VAL A 1 92 ? 0.498 10.015 4.021 1.00 87.50 92 VAL A O 1
ATOM 703 N N . LEU A 1 93 ? 1.316 11.856 3.001 1.00 87.88 93 LEU A N 1
ATOM 704 C CA . LEU A 1 93 ? 1.882 11.200 1.830 1.00 87.88 93 LEU A CA 1
ATOM 705 C C . LEU A 1 93 ? 3.389 11.449 1.802 1.00 87.88 93 LEU A C 1
ATOM 707 O O . LEU A 1 93 ? 3.835 12.597 1.807 1.00 87.88 93 LEU A O 1
ATOM 711 N N . LYS A 1 94 ? 4.174 10.376 1.760 1.00 87.00 94 LYS A N 1
ATOM 712 C CA . LYS A 1 94 ? 5.617 10.431 1.540 1.00 87.00 94 LYS A CA 1
ATOM 713 C C . LYS A 1 94 ? 5.950 9.636 0.293 1.00 87.00 94 LYS A C 1
ATOM 715 O O . LYS A 1 94 ? 5.613 8.459 0.200 1.00 87.00 94 LYS A O 1
ATOM 720 N N . VAL A 1 95 ? 6.620 10.282 -0.650 1.00 83.12 95 VAL A N 1
ATOM 721 C CA . VAL A 1 95 ? 7.112 9.639 -1.866 1.00 83.12 95 VAL A CA 1
ATOM 722 C C . VAL A 1 95 ? 8.608 9.878 -1.943 1.00 83.12 95 VAL A C 1
ATOM 724 O O . VAL A 1 95 ? 9.063 11.020 -1.921 1.00 83.12 95 VAL A O 1
ATOM 727 N N . TRP A 1 96 ? 9.367 8.796 -2.043 1.00 77.44 96 TRP A N 1
ATOM 728 C CA . TRP A 1 96 ? 10.809 8.830 -2.244 1.00 77.44 96 TRP A CA 1
ATOM 729 C C . TRP A 1 96 ? 11.139 8.202 -3.584 1.00 77.44 96 TRP A C 1
ATOM 731 O O . TRP A 1 96 ? 10.591 7.158 -3.931 1.00 77.44 96 TRP A O 1
ATOM 741 N N . SER A 1 97 ? 12.045 8.836 -4.322 1.00 73.88 97 SER A N 1
ATOM 742 C CA . SER A 1 97 ? 12.467 8.382 -5.641 1.00 73.88 97 SER A CA 1
ATOM 743 C C . SER A 1 97 ? 13.974 8.152 -5.667 1.00 73.88 97 SER A C 1
ATOM 745 O O . SER A 1 97 ? 14.735 9.049 -5.297 1.00 73.88 97 SER A O 1
ATOM 747 N N . LEU A 1 98 ? 14.427 6.98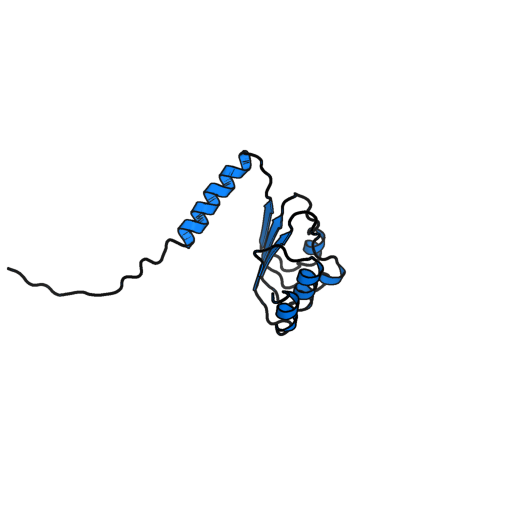9 -6.141 1.00 66.00 98 LEU A N 1
ATOM 748 C CA . LEU A 1 98 ? 15.832 6.743 -6.485 1.00 66.00 98 LEU A CA 1
ATOM 749 C C . LEU A 1 98 ? 16.187 7.420 -7.822 1.00 66.00 98 LEU A C 1
ATOM 751 O O . LEU A 1 98 ? 16.673 6.781 -8.752 1.00 66.00 98 LEU A O 1
ATOM 755 N N . ARG A 1 99 ? 15.974 8.736 -7.951 1.00 55.00 99 ARG A N 1
ATOM 756 C CA . ARG A 1 99 ? 16.649 9.485 -9.016 1.00 55.00 99 ARG A CA 1
ATOM 757 C C . ARG A 1 99 ? 18.077 9.760 -8.567 1.00 55.00 99 ARG A C 1
ATOM 759 O O . ARG A 1 99 ? 18.331 10.612 -7.720 1.00 55.00 99 ARG A O 1
ATOM 766 N N . THR A 1 100 ? 19.024 9.062 -9.181 1.00 46.00 100 THR A N 1
ATOM 767 C CA . THR A 1 10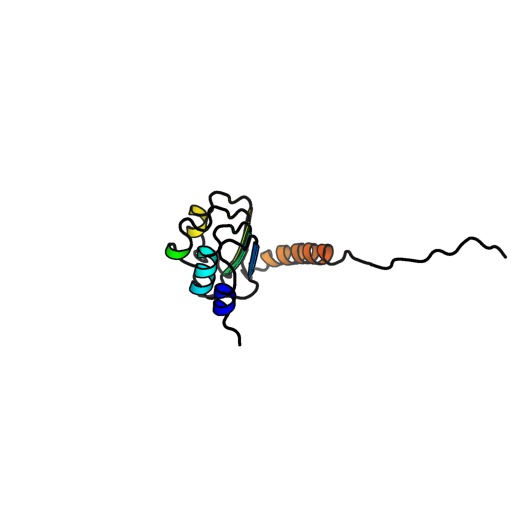0 ? 20.434 9.450 -9.235 1.00 46.00 100 THR A CA 1
ATOM 768 C C . THR A 1 100 ? 20.564 10.803 -9.943 1.00 46.00 100 THR A C 1
ATOM 770 O O . THR A 1 100 ? 20.837 10.893 -11.135 1.00 46.00 100 THR A O 1
ATOM 773 N N . SER A 1 101 ? 20.373 11.891 -9.203 1.00 41.00 101 SER A N 1
ATOM 774 C CA . SER A 1 101 ? 20.945 13.193 -9.532 1.00 41.00 101 SER A CA 1
ATOM 775 C C . SER A 1 101 ? 21.686 13.677 -8.291 1.00 41.00 101 SER A C 1
ATOM 777 O O . SER A 1 101 ? 21.166 13.582 -7.183 1.00 41.00 101 SER A O 1
ATOM 779 N N . LEU A 1 102 ? 22.920 14.153 -8.447 1.00 42.19 102 LEU A N 1
ATOM 780 C CA . LEU A 1 102 ? 23.803 14.549 -7.341 1.00 42.19 102 LEU A CA 1
ATOM 781 C C . LEU A 1 102 ? 23.203 15.629 -6.410 1.00 42.19 102 LEU A C 1
ATOM 783 O O . LEU A 1 102 ? 23.684 15.796 -5.295 1.00 42.19 102 LEU A O 1
ATOM 787 N N . ALA A 1 103 ? 22.120 16.306 -6.812 1.00 41.22 103 ALA A N 1
ATOM 788 C CA . ALA A 1 103 ? 21.350 17.213 -5.956 1.00 41.22 103 ALA A CA 1
ATOM 789 C C . ALA A 1 103 ? 20.520 16.484 -4.875 1.00 41.22 103 ALA A C 1
ATOM 791 O O . ALA A 1 103 ? 20.236 17.049 -3.823 1.00 41.22 103 ALA A O 1
ATOM 792 N N . SER A 1 104 ? 20.171 15.216 -5.098 1.00 40.66 104 SER A N 1
ATOM 793 C CA . SER A 1 104 ? 19.394 14.378 -4.176 1.00 40.66 104 SER A CA 1
ATOM 794 C C . SER A 1 104 ? 20.256 13.725 -3.086 1.00 40.66 104 SER A C 1
ATOM 796 O O . SER A 1 104 ? 19.717 13.156 -2.140 1.00 40.66 104 SER A O 1
ATOM 798 N N . LEU A 1 105 ? 21.591 13.830 -3.181 1.00 38.44 105 LEU A N 1
ATOM 799 C CA . LEU A 1 105 ? 22.519 13.281 -2.186 1.00 38.44 105 LEU A CA 1
ATOM 800 C C . LEU A 1 105 ? 22.419 14.017 -0.837 1.00 38.44 105 LEU A C 1
ATOM 802 O O . LEU A 1 105 ? 22.604 13.399 0.206 1.00 38.44 105 LEU A O 1
ATOM 806 N N . PHE A 1 106 ? 22.055 15.304 -0.845 1.00 36.06 106 PHE A N 1
ATOM 807 C CA . PHE A 1 106 ? 21.881 16.089 0.383 1.00 36.06 106 PHE A CA 1
ATOM 808 C C . PHE A 1 106 ? 20.684 15.615 1.222 1.00 36.06 106 PHE A C 1
ATOM 810 O O . PHE A 1 106 ? 20.798 15.516 2.437 1.00 36.06 106 PHE A O 1
ATOM 817 N N . ILE A 1 107 ? 19.588 15.190 0.583 1.00 45.59 107 ILE A N 1
ATOM 818 C CA . ILE A 1 107 ? 18.399 14.690 1.298 1.00 45.59 107 ILE A CA 1
ATOM 819 C C . ILE A 1 107 ? 18.671 13.314 1.933 1.00 45.59 107 ILE A C 1
ATOM 821 O O . ILE A 1 107 ? 18.121 12.995 2.984 1.00 45.59 107 ILE A O 1
ATOM 825 N N . ILE A 1 108 ? 19.559 12.508 1.337 1.00 45.22 108 ILE A N 1
ATOM 826 C CA . ILE A 1 108 ? 19.955 11.208 1.902 1.00 45.22 108 ILE A CA 1
ATOM 827 C C . ILE A 1 108 ? 20.846 11.395 3.142 1.00 45.22 108 ILE A C 1
ATOM 829 O O . ILE A 1 108 ? 20.694 10.643 4.102 1.00 45.22 108 ILE A O 1
ATOM 833 N N . VAL A 1 109 ? 21.740 12.394 3.163 1.00 41.84 109 VAL A N 1
ATOM 834 C CA . VAL A 1 109 ? 22.611 12.655 4.327 1.00 41.84 109 VAL A CA 1
ATOM 835 C C . VAL A 1 109 ? 21.815 13.212 5.510 1.00 41.84 109 VAL A C 1
ATOM 837 O O . VAL A 1 109 ? 21.989 12.725 6.627 1.00 41.84 109 VAL A O 1
ATOM 840 N N . ASP A 1 110 ? 20.896 14.152 5.275 1.00 43.34 110 ASP A N 1
ATOM 841 C CA . ASP A 1 110 ? 20.049 14.696 6.346 1.00 43.34 110 ASP A CA 1
ATOM 842 C C . ASP A 1 110 ? 19.138 13.611 6.948 1.00 43.34 110 ASP A C 1
ATOM 844 O O . ASP A 1 110 ? 18.983 13.521 8.165 1.00 43.34 110 ASP A O 1
ATOM 848 N N . PHE A 1 111 ? 18.622 12.699 6.118 1.00 46.91 111 PHE A N 1
ATOM 849 C CA . PHE A 1 111 ? 17.768 11.603 6.579 1.00 46.91 111 PHE A CA 1
ATOM 850 C C . PHE A 1 111 ? 18.530 10.470 7.288 1.00 46.91 111 PHE A C 1
ATOM 852 O O . PHE A 1 111 ? 18.009 9.881 8.235 1.00 46.91 111 PHE A O 1
ATOM 859 N N . LEU A 1 112 ? 19.770 10.161 6.884 1.00 45.81 112 LEU A N 1
ATOM 860 C CA . LEU A 1 112 ? 20.607 9.213 7.630 1.00 45.81 112 LEU A CA 1
ATOM 861 C C . LEU A 1 112 ? 20.948 9.751 9.025 1.00 45.81 112 LEU A C 1
ATOM 863 O O . LEU A 1 112 ? 20.987 8.964 9.966 1.00 45.81 112 LEU A O 1
ATOM 867 N N . ASN A 1 113 ? 21.118 11.065 9.186 1.00 43.38 113 ASN A N 1
ATOM 868 C CA . ASN A 1 113 ? 21.289 11.679 10.505 1.00 43.38 113 ASN A CA 1
ATOM 869 C C . ASN A 1 113 ? 20.013 11.590 11.363 1.00 43.38 113 ASN A C 1
ATOM 871 O O . ASN A 1 113 ? 20.104 11.298 12.556 1.00 43.38 113 ASN A O 1
ATOM 875 N N . ASP A 1 114 ? 18.826 11.747 10.773 1.00 45.34 114 ASP A N 1
ATOM 876 C CA . ASP A 1 114 ? 17.552 11.542 11.481 1.00 45.34 114 ASP A CA 1
ATOM 877 C C . ASP A 1 114 ? 17.341 10.073 11.888 1.00 45.34 114 ASP A C 1
ATOM 879 O O . ASP A 1 114 ? 16.932 9.796 13.013 1.00 45.34 114 ASP A O 1
ATOM 883 N N . ILE A 1 115 ? 17.681 9.105 11.031 1.00 45.03 115 ILE A N 1
ATOM 884 C CA . ILE A 1 115 ? 17.620 7.679 11.393 1.00 45.03 115 ILE A CA 1
ATOM 885 C C . ILE A 1 115 ? 18.657 7.339 12.473 1.00 45.03 115 ILE A C 1
ATOM 887 O O . ILE A 1 115 ? 18.327 6.662 13.445 1.00 45.03 115 ILE A O 1
ATOM 891 N N . LEU A 1 116 ? 19.902 7.802 12.339 1.00 47.28 116 LEU A N 1
ATOM 892 C CA . LEU A 1 116 ? 20.959 7.513 13.313 1.00 47.28 116 LEU A CA 1
ATOM 893 C C . LEU A 1 116 ? 20.692 8.175 14.670 1.00 47.28 116 LEU A C 1
ATOM 895 O O . LEU A 1 116 ? 20.991 7.572 15.696 1.00 47.28 116 LEU A O 1
ATOM 899 N N . SER A 1 117 ? 20.082 9.361 14.702 1.00 51.75 117 SER A N 1
ATOM 900 C CA . SER A 1 117 ? 19.652 9.994 15.957 1.00 51.75 117 SER A CA 1
ATOM 901 C C . SER A 1 117 ? 18.456 9.283 16.598 1.00 51.75 117 SER A C 1
ATOM 903 O O . SER A 1 117 ? 18.392 9.199 17.822 1.00 51.75 117 SER A O 1
ATOM 905 N N . PHE A 1 118 ? 17.562 8.691 15.800 1.00 44.84 118 PHE A N 1
ATOM 906 C CA . PHE A 1 118 ? 16.445 7.885 16.302 1.00 44.84 118 PHE A CA 1
ATOM 907 C C . PHE A 1 118 ? 16.897 6.543 16.904 1.00 44.84 118 PHE A C 1
ATOM 909 O O . PHE A 1 118 ? 16.275 6.048 17.840 1.00 44.84 118 PHE A O 1
ATOM 916 N N . TYR A 1 119 ? 17.990 5.962 16.395 1.00 47.00 119 TYR A N 1
ATOM 917 C CA . TYR A 1 119 ? 18.568 4.703 16.891 1.00 47.00 119 TYR A CA 1
ATOM 918 C C . TYR A 1 119 ? 19.742 4.881 17.872 1.00 47.00 119 TYR A C 1
ATOM 920 O O . TYR A 1 119 ? 20.194 3.901 18.458 1.00 47.00 119 TYR A O 1
ATOM 928 N N . GLY A 1 120 ? 20.239 6.104 18.080 1.00 45.97 120 GLY A N 1
ATOM 929 C CA . GLY A 1 120 ? 21.371 6.402 18.969 1.00 45.97 120 GLY A CA 1
ATOM 930 C C . GLY A 1 120 ? 21.004 6.634 20.438 1.00 45.97 120 GLY A C 1
ATOM 931 O O . GLY A 1 120 ? 21.851 7.076 21.210 1.00 45.97 120 GLY A O 1
ATOM 932 N N . GLY A 1 121 ? 19.753 6.391 20.827 1.00 50.44 121 GLY A N 1
ATOM 933 C CA . GLY A 1 121 ? 19.222 6.777 22.130 1.00 50.44 121 GLY A CA 1
ATOM 934 C C . GLY A 1 121 ? 18.777 5.611 22.997 1.00 50.44 121 GLY A C 1
ATOM 935 O O . GLY A 1 121 ? 17.612 5.582 23.350 1.00 50.44 121 GLY A O 1
ATOM 936 N N . GLU A 1 122 ? 19.676 4.696 23.361 1.00 43.25 122 GLU A N 1
ATOM 937 C CA . GLU A 1 122 ? 19.539 3.874 24.574 1.00 43.25 122 GLU A CA 1
ATOM 938 C C . GLU A 1 122 ? 20.935 3.448 25.060 1.00 43.25 122 GLU A C 1
ATOM 940 O O . GLU A 1 122 ? 21.412 2.346 24.799 1.00 43.25 122 GLU A O 1
ATOM 945 N N . ASP A 1 123 ? 21.610 4.347 25.782 1.00 44.84 123 ASP A N 1
ATOM 946 C CA . ASP A 1 123 ? 22.694 3.949 26.682 1.00 44.84 123 ASP A CA 1
ATOM 947 C C . ASP A 1 123 ? 22.039 3.454 27.981 1.00 44.84 123 ASP A C 1
ATOM 949 O O . ASP A 1 123 ? 21.773 4.209 28.921 1.00 44.84 123 ASP A O 1
ATOM 953 N N . VAL A 1 124 ? 21.644 2.180 27.981 1.00 45.50 124 VAL A N 1
ATOM 954 C CA . VAL A 1 124 ? 21.154 1.494 29.177 1.00 45.50 124 VAL A CA 1
ATOM 955 C C . VAL A 1 124 ? 22.367 0.996 29.956 1.00 45.50 124 VAL A C 1
ATOM 957 O O . VAL A 1 124 ? 22.920 -0.067 29.684 1.00 45.50 124 VAL A O 1
ATOM 960 N N . SER A 1 125 ? 22.748 1.748 30.982 1.00 41.03 125 SER A N 1
ATOM 961 C CA . SER A 1 125 ? 23.422 1.200 32.160 1.00 41.03 125 SER A CA 1
ATOM 962 C C . SER A 1 125 ? 22.796 1.803 33.415 1.00 41.03 125 SER A C 1
ATOM 964 O O . SER A 1 125 ? 23.115 2.909 33.846 1.00 41.03 125 SER A O 1
ATOM 966 N N . GLN A 1 126 ? 21.838 1.060 33.974 1.00 43.47 126 GLN A N 1
ATOM 967 C CA . GLN A 1 126 ? 21.358 1.227 35.342 1.00 43.47 126 GLN A CA 1
ATOM 968 C C . GLN A 1 126 ? 22.398 0.702 36.344 1.00 43.47 126 GLN A C 1
ATOM 970 O O . GLN A 1 126 ? 22.967 -0.358 36.113 1.00 43.47 126 GLN A O 1
ATOM 975 N N . GLN A 1 127 ? 22.472 1.400 37.490 1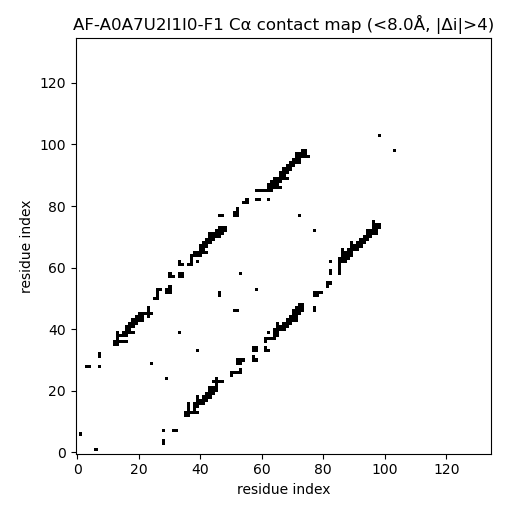.00 39.97 127 GLN A N 1
ATOM 976 C CA . GLN A 1 127 ? 22.914 0.936 38.824 1.00 39.97 127 GLN A CA 1
ATOM 977 C C . GLN A 1 127 ? 24.425 0.631 38.964 1.00 39.97 127 GLN A C 1
ATOM 979 O O . GLN A 1 127 ? 25.015 -0.066 38.160 1.00 39.97 127 GLN A O 1
ATOM 984 N N . ASP A 1 128 ? 25.172 1.186 39.922 1.00 39.84 128 ASP A N 1
ATOM 985 C CA . ASP A 1 128 ? 24.884 1.304 41.352 1.00 39.84 128 ASP A CA 1
ATOM 986 C C . ASP A 1 128 ? 25.563 2.525 42.002 1.00 39.84 128 ASP A C 1
ATOM 988 O O . ASP A 1 128 ? 26.706 2.878 41.708 1.00 39.84 128 ASP A O 1
ATOM 992 N N . HIS A 1 129 ? 24.876 3.125 42.975 1.00 49.38 129 HIS A N 1
ATOM 993 C CA . HIS A 1 129 ? 25.493 3.999 43.972 1.00 49.38 129 HIS A CA 1
ATOM 994 C C . HIS A 1 129 ? 26.266 3.167 45.007 1.00 49.38 129 HIS A C 1
ATOM 996 O O . HIS A 1 129 ? 25.704 2.228 45.572 1.00 49.38 129 HIS A O 1
ATOM 1002 N N . PRO A 1 130 ? 27.454 3.637 45.425 1.00 42.91 130 PRO A N 1
ATOM 1003 C CA . PRO A 1 130 ? 27.781 3.588 46.841 1.00 42.91 130 PRO A CA 1
ATOM 1004 C C . PRO A 1 130 ? 28.234 4.945 47.403 1.00 42.91 130 PRO A C 1
ATOM 1006 O O . PRO A 1 130 ? 29.093 5.646 46.880 1.00 42.91 130 PRO A O 1
ATOM 1009 N N . LEU A 1 131 ? 27.549 5.275 48.495 1.00 47.47 131 LEU A N 1
ATOM 1010 C CA . LEU A 1 131 ? 27.905 6.030 49.698 1.00 47.47 131 LEU A CA 1
ATOM 1011 C C . LEU A 1 131 ? 29.287 6.714 49.810 1.00 47.47 131 LEU A C 1
ATOM 1013 O O . LEU A 1 131 ? 30.341 6.117 49.631 1.00 47.47 131 LEU A O 1
ATOM 1017 N N . LYS A 1 132 ? 29.213 7.957 50.317 1.00 41.16 132 LYS A N 1
ATOM 1018 C CA . LYS A 1 132 ? 30.208 8.677 51.139 1.00 41.16 132 LYS A CA 1
ATOM 1019 C C . LYS A 1 132 ? 31.163 7.762 51.923 1.00 41.16 132 LYS A C 1
ATOM 1021 O O . LYS A 1 132 ? 30.704 6.911 52.681 1.00 41.16 132 LYS A O 1
ATOM 1026 N N . GLY A 1 133 ? 32.453 8.100 51.914 1.00 35.97 133 GLY A N 1
ATOM 1027 C CA . GLY A 1 133 ? 33.419 7.588 52.885 1.00 35.97 133 GLY A CA 1
ATOM 1028 C C . GLY A 1 133 ? 34.819 8.153 52.678 1.00 35.97 133 GLY A C 1
ATOM 1029 O O . GLY A 1 133 ? 35.539 7.718 51.792 1.00 35.97 133 GLY A O 1
ATOM 1030 N N . SER A 1 134 ? 35.165 9.141 53.493 1.00 40.34 134 SER A N 1
ATOM 1031 C CA . SER A 1 134 ? 36.479 9.758 53.649 1.00 40.34 134 SER A CA 1
ATOM 1032 C C . SER A 1 134 ? 37.557 8.744 54.054 1.00 40.34 134 SER A C 1
ATOM 1034 O O . SER A 1 134 ? 37.288 7.930 54.934 1.00 40.34 134 SER A O 1
ATOM 1036 N N . HIS A 1 135 ? 38.767 8.860 53.498 1.00 39.06 135 HIS A N 1
ATOM 1037 C CA . HIS A 1 135 ? 40.043 8.959 54.227 1.00 39.06 135 HIS A CA 1
ATOM 1038 C C . HIS A 1 135 ? 41.205 9.234 53.271 1.00 39.06 135 HIS A C 1
ATOM 1040 O O . HIS A 1 135 ? 41.213 8.647 52.168 1.00 39.06 135 HIS A O 1
#

Sequence (135 aa):
MLRFQQLIDAITPHTLVKVVVTNAIDSGTLGMLIMDQKNLVELSVPILDSQRPPGPSFVDGNLGSLKRLSIFTNADQAGYDGWLENTTALEVLKVWSLRTSLASLFIIVDFLNDILSFYGGEDVSQQDHPLKGSH

Foldseek 3Di:
DDDVLVVLVPDQFQPEQEDADPDDDAQVSVLSSLQRHLNHQYYAHELEDPHAHHDCVRQALSQQNHAYYHYEYQDPPSPCPVNVVRHVNHNYDHYHHPDPDPVCVVVVVVVVVVVCVVVVPDPDDDDDDDDDDDD

Mean predicted aligned error: 13.17 Å

Radius of gyration: 20.83 Å; Cα contacts (8 Å, |Δi|>4): 181; chains: 1; bounding box: 53×38×68 Å

Organism: Phaeosphaeria nodorum (strain SN15 / ATCC MYA-4574 / FGSC 10173) (NCBI:txid321614)

pLDDT: mean 72.66, std 19.94, range [35.97, 95.5]

Nearest PDB structures (foldseek):
  4wwu-assembly1_K  TM=5.196E-01  e=3.887E-02  Saccharomyces cerevisiae S288C
  4wwu-assembly1_B  TM=4.847E-01  e=3.887E-02  Saccharomyces cerevisiae S288C
  4wwu-assembly2_E  TM=5.051E-01  e=1.096E-01  Saccharomyces cerevisiae S288C
  8pey-assembly1_I  TM=1.643E-01  e=3.765E+00  Escherichia coli

Secondary structure (DSSP, 8-state):
---HHHHHHHSPTT--SEEE--S---HHHHHHHHHH-TT--EEEEEE-TTPPPP-HHHHTTTSTT--EEEEEESSTT-STHHHHTT-TT--EEEEEE----GGGHHHHHHHHHHHHHHHS---------------

Solvent-accessible surface area (backbone atoms only — not comparable to full-atom values): 7986 Å² total; per-residue (Å²): 131,87,57,68,60,63,56,55,75,68,49,68,67,53,67,46,43,69,48,79,47,91,59,80,65,58,33,65,58,54,19,51,50,37,51,45,22,40,52,26,29,31,44,32,41,46,41,48,81,90,47,51,54,54,53,63,96,28,40,68,81,20,31,44,49,22,29,34,42,36,40,38,23,58,51,100,74,51,67,56,68,77,50,60,84,25,29,79,47,56,78,42,81,45,79,48,63,65,59,93,44,85,80,53,53,60,62,53,54,59,48,50,51,54,52,49,60,70,71,67,74,75,90,85,78,80,86,80,89,80,80,92,79,91,133